Protein AF-A0A1E5VG94-F1 (afdb_monomer)

Nearest PDB structures (foldseek):
  6p5n-assembly1_AO  TM=9.321E-01  e=1.825E-04  Oryctolagus cuniculus
  5xy3-assembly1_O  TM=8.949E-01  e=2.689E-02  Trichomonas vaginalis

Sequence (84 aa):
MVIPGALKVLRLQKGHKYCRLGDLSKEVGWNYQDTIRELEEKRKEKAKVAYDRRKQRGKLRVKAEKAAEEKLGSQLDILAPVTY

InterPro domains:
  IPR036899 Large ribosomal subunit protein uL13 superfamily [G3DSA:3.90.1180.10] (1-32)

Foldseek 3Di:
DDDPVPDCVNPPDPPDDDDDVLVVCVVVPDPCSVVVVVVVVVVVVVVVVVVVVVVVVVVVVVVVVVVCCVVCPPVVVVCVVVDD

pLDDT: mean 90.55, std 8.13, range [58.34, 98.12]

Organism: NCBI:txid888268

Structure (mmCIF, N/CA/C/O backbone):
data_AF-A0A1E5VG94-F1
#
_entry.id   AF-A0A1E5VG94-F1
#
loop_
_atom_site.group_PDB
_atom_site.id
_atom_site.type_symbol
_atom_site.label_atom_id
_atom_site.label_alt_id
_atom_site.label_comp_id
_atom_site.label_asym_id
_atom_site.label_entity_id
_atom_site.label_seq_id
_atom_site.pdbx_PDB_ins_code
_atom_site.Cartn_x
_atom_site.Cartn_y
_atom_site.Cartn_z
_atom_site.occupancy
_atom_site.B_iso_or_equiv
_atom_site.auth_seq_id
_atom_site.auth_comp_id
_atom_site.auth_asym_id
_atom_site.auth_atom_id
_atom_site.pdbx_PDB_model_num
ATOM 1 N N . MET A 1 1 ? -7.752 5.534 -1.596 1.00 89.50 1 MET A N 1
ATOM 2 C CA . MET A 1 1 ? -8.847 4.892 -2.352 1.00 89.50 1 MET A CA 1
ATOM 3 C C . MET A 1 1 ? -8.236 3.853 -3.282 1.00 89.50 1 MET A C 1
ATOM 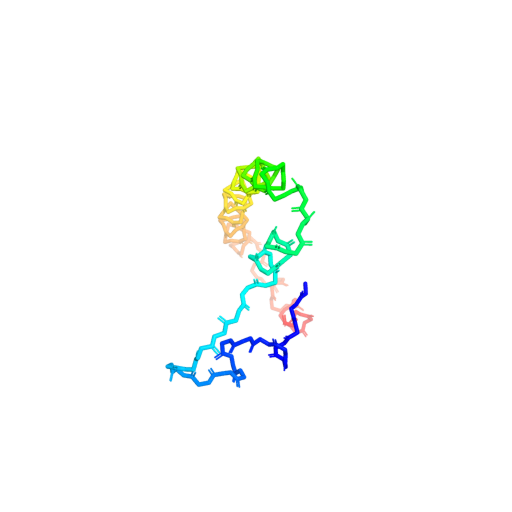5 O O . MET A 1 1 ? -7.147 4.102 -3.782 1.00 89.50 1 MET A O 1
ATOM 9 N N . VAL A 1 2 ? -8.867 2.692 -3.457 1.00 94.38 2 VAL A N 1
ATOM 10 C CA . VAL A 1 2 ? -8.403 1.604 -4.342 1.00 94.38 2 VAL A CA 1
ATOM 11 C C . VAL A 1 2 ? -9.558 1.249 -5.275 1.00 94.38 2 VAL A C 1
AT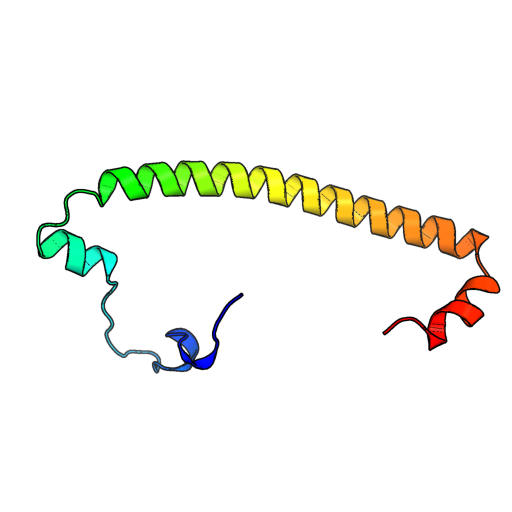OM 13 O O . VAL A 1 2 ? -10.698 1.278 -4.825 1.00 94.38 2 VAL A O 1
ATOM 16 N N . ILE A 1 3 ? -9.277 0.924 -6.542 1.00 94.31 3 ILE A N 1
ATOM 17 C CA . ILE A 1 3 ? -10.285 0.495 -7.525 1.00 94.31 3 ILE A CA 1
ATOM 18 C C . ILE A 1 3 ? -10.232 -1.036 -7.641 1.00 94.31 3 ILE A C 1
ATOM 20 O O . ILE A 1 3 ? -9.318 -1.555 -8.287 1.00 94.31 3 ILE A O 1
ATOM 24 N N . PRO A 1 4 ? -11.189 -1.783 -7.056 1.00 94.94 4 PRO A N 1
ATOM 25 C CA . PR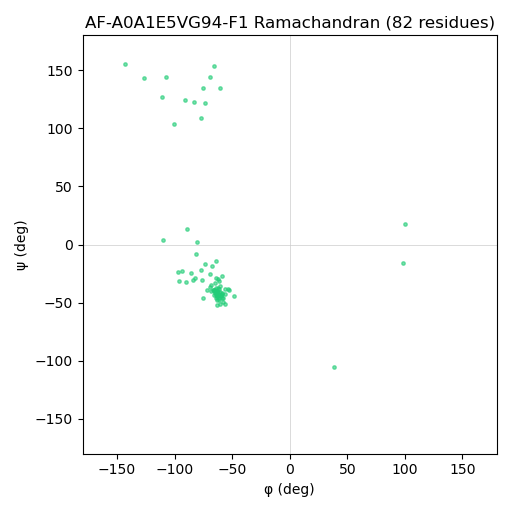O A 1 4 ? -11.154 -3.247 -7.065 1.00 94.94 4 PRO A CA 1
ATOM 26 C C . PRO A 1 4 ? -11.188 -3.827 -8.482 1.00 94.94 4 PRO A C 1
ATOM 28 O O . PRO A 1 4 ? -10.496 -4.797 -8.781 1.00 94.94 4 PRO A O 1
ATOM 31 N N . GLY A 1 5 ? -11.927 -3.180 -9.386 1.00 94.56 5 GLY A N 1
ATOM 32 C CA . GLY A 1 5 ? -12.078 -3.619 -10.770 1.00 94.56 5 GLY A CA 1
ATOM 33 C C . GLY A 1 5 ? -10.792 -3.612 -11.603 1.00 94.56 5 GLY A C 1
ATOM 34 O O . GLY A 1 5 ? -10.784 -4.243 -12.654 1.00 94.56 5 GLY A O 1
ATOM 35 N N . ALA A 1 6 ? -9.720 -2.963 -11.141 1.00 93.25 6 ALA A N 1
ATOM 36 C CA . ALA A 1 6 ? -8.421 -2.916 -11.816 1.00 93.25 6 ALA A CA 1
ATOM 37 C C . ALA A 1 6 ? -7.329 -3.713 -11.075 1.00 93.25 6 ALA A C 1
ATOM 39 O O . ALA A 1 6 ? -6.164 -3.699 -11.471 1.00 93.25 6 ALA A O 1
ATOM 40 N N . LEU A 1 7 ? -7.669 -4.405 -9.981 1.00 94.12 7 LEU A N 1
ATOM 41 C CA . LEU A 1 7 ? -6.677 -5.142 -9.205 1.00 94.12 7 LEU A CA 1
ATOM 42 C C . LEU A 1 7 ? -6.237 -6.404 -9.937 1.00 94.12 7 LEU A C 1
ATOM 44 O O . LEU A 1 7 ? -7.026 -7.322 -10.157 1.00 94.12 7 LEU A O 1
ATOM 48 N N . LYS A 1 8 ? -4.931 -6.502 -10.190 1.00 92.56 8 LYS A N 1
ATOM 49 C CA . LYS A 1 8 ? -4.291 -7.700 -10.744 1.00 92.56 8 LYS A CA 1
ATOM 50 C C . LYS A 1 8 ? -4.701 -8.980 -10.002 1.00 92.56 8 LYS A C 1
ATOM 52 O O . LYS A 1 8 ? -5.003 -9.972 -10.644 1.00 92.56 8 LYS A O 1
ATOM 57 N N . VAL A 1 9 ? -4.734 -8.957 -8.667 1.00 92.25 9 VAL A N 1
ATOM 58 C CA . VAL A 1 9 ? -5.069 -10.137 -7.841 1.00 92.25 9 VAL A CA 1
ATOM 59 C C . VAL A 1 9 ? -6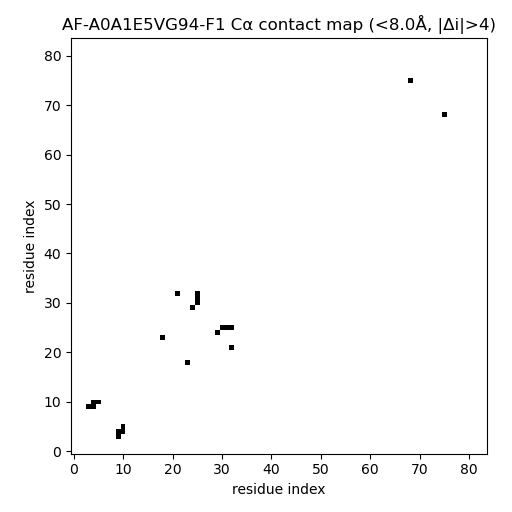.485 -10.655 -8.110 1.00 92.25 9 VAL A C 1
ATOM 61 O O . VAL A 1 9 ? -6.715 -11.853 -8.011 1.00 92.25 9 VAL A O 1
ATOM 64 N N . LEU A 1 10 ? -7.422 -9.769 -8.459 1.00 94.12 10 LEU A N 1
ATOM 65 C CA . LEU A 1 10 ? -8.808 -10.138 -8.750 1.00 94.12 10 LEU A CA 1
ATOM 66 C C . LEU A 1 10 ? -9.026 -10.460 -10.232 1.00 94.12 10 LEU A C 1
ATOM 68 O O . LEU A 1 10 ? -9.886 -11.268 -10.565 1.00 94.12 10 LEU A O 1
ATOM 72 N N . ARG A 1 11 ? -8.283 -9.802 -11.130 1.00 93.69 11 ARG A N 1
ATOM 73 C CA . ARG A 1 11 ? -8.487 -9.904 -12.583 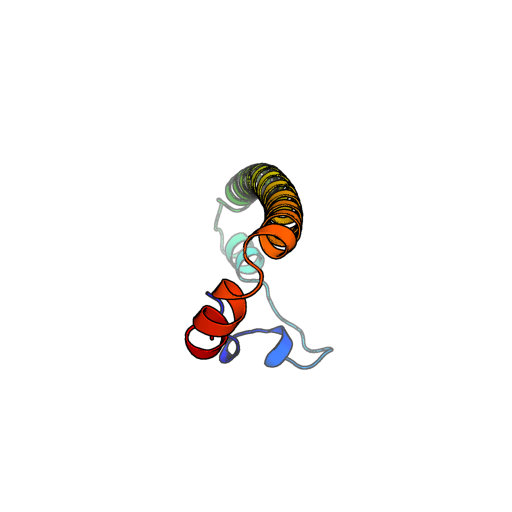1.00 93.69 11 ARG A CA 1
ATOM 74 C C . ARG A 1 11 ? -7.628 -10.956 -13.269 1.00 93.69 11 ARG A C 1
ATOM 76 O O . ARG A 1 11 ? -7.993 -11.399 -14.351 1.00 93.69 11 ARG A O 1
ATOM 83 N N . LEU A 1 12 ? -6.505 -11.344 -12.672 1.00 94.81 12 LEU A N 1
ATOM 84 C CA . LEU A 1 12 ? -5.576 -12.300 -13.257 1.00 94.81 12 LEU A CA 1
ATOM 85 C C . LEU A 1 12 ? -5.589 -13.606 -12.461 1.00 94.81 12 LEU A C 1
ATOM 87 O O . LEU A 1 12 ? -5.377 -13.609 -11.248 1.00 94.81 12 LEU A O 1
ATOM 91 N N . GLN A 1 13 ? -5.798 -14.724 -13.153 1.00 93.62 13 GLN A N 1
ATOM 92 C CA . GLN A 1 13 ? -5.698 -16.051 -12.553 1.00 93.62 13 GLN A CA 1
ATOM 93 C C . GLN A 1 13 ? -4.257 -16.354 -12.109 1.00 93.62 13 GLN A C 1
ATOM 95 O O . GLN A 1 13 ? -3.274 -15.853 -12.666 1.00 93.62 13 GLN A O 1
ATOM 100 N N . LYS A 1 14 ? -4.120 -17.230 -11.109 1.00 94.31 14 LYS A N 1
ATOM 101 C CA . LYS A 1 14 ? -2.815 -17.726 -10.658 1.00 94.31 14 LYS A CA 1
ATOM 102 C C . LYS A 1 14 ? -2.105 -18.448 -11.812 1.00 94.31 14 LYS A C 1
ATOM 104 O O . LYS A 1 14 ? -2.714 -19.259 -12.496 1.00 94.31 14 LYS A O 1
ATOM 109 N N . GLY A 1 15 ? -0.817 -18.166 -12.006 1.00 93.62 15 GLY A N 1
ATOM 110 C CA . GLY A 1 15 ? 0.022 -18.807 -13.031 1.00 93.62 15 GLY A CA 1
ATOM 111 C C . GLY A 1 15 ? 0.196 -18.000 -14.320 1.00 93.62 15 GLY A C 1
ATOM 112 O O . GLY A 1 15 ? 1.143 -18.247 -15.061 1.00 93.62 15 GLY A O 1
ATOM 113 N N . HIS A 1 16 ? -0.638 -16.987 -14.564 1.00 94.50 16 HIS A N 1
ATOM 114 C CA . HIS A 1 16 ? -0.466 -16.114 -15.726 1.00 94.50 16 HIS A CA 1
ATOM 115 C C . HIS A 1 16 ? 0.683 -15.125 -15.514 1.00 94.50 16 HIS A C 1
ATOM 117 O O . HIS A 1 16 ? 0.812 -14.502 -14.452 1.00 94.50 16 HIS A O 1
ATOM 123 N N . LYS A 1 17 ? 1.523 -14.977 -16.543 1.00 94.81 17 LYS A N 1
ATOM 124 C CA . LYS A 1 17 ? 2.643 -14.031 -16.544 1.00 94.81 17 LYS A CA 1
ATOM 125 C C . LYS A 1 17 ? 2.111 -12.598 -16.591 1.00 94.81 17 LYS A C 1
ATOM 127 O O . LYS A 1 17 ? 1.109 -12.312 -17.235 1.00 94.81 17 LYS A O 1
ATOM 132 N N . TYR A 1 18 ? 2.800 -11.696 -15.907 1.00 94.75 18 TYR A N 1
ATOM 133 C CA . TYR A 1 18 ? 2.486 -10.272 -15.884 1.00 94.75 18 TYR A CA 1
ATOM 134 C C . TYR A 1 18 ? 3.787 -9.478 -15.854 1.00 94.75 18 TYR A C 1
ATOM 136 O O . TYR A 1 18 ? 4.808 -9.972 -15.378 1.00 94.75 18 TYR A O 1
ATOM 144 N N . CYS A 1 19 ? 3.733 -8.240 -16.329 1.00 94.12 19 CYS A N 1
ATOM 145 C CA . CYS A 1 19 ? 4.850 -7.311 -16.262 1.00 94.12 19 CYS A CA 1
ATOM 146 C C . CYS A 1 19 ? 4.563 -6.234 -15.211 1.00 94.12 19 CYS A C 1
ATOM 148 O O . CYS A 1 19 ? 3.419 -5.806 -15.030 1.00 94.12 19 CYS A O 1
ATOM 150 N N . ARG A 1 20 ? 5.603 -5.792 -14.504 1.00 93.62 20 ARG A N 1
ATOM 151 C CA . ARG A 1 20 ? 5.548 -4.587 -13.681 1.00 93.62 20 ARG A CA 1
ATOM 152 C C . ARG A 1 20 ? 5.987 -3.415 -14.549 1.00 93.62 20 ARG A C 1
ATOM 154 O O . ARG A 1 20 ? 7.104 -3.413 -15.048 1.00 93.62 20 ARG A O 1
ATOM 161 N N . LEU A 1 21 ? 5.138 -2.393 -14.655 1.00 92.88 21 LEU A N 1
ATOM 162 C CA . LEU A 1 21 ? 5.423 -1.208 -15.473 1.00 92.88 21 LEU A CA 1
ATOM 163 C C . LEU A 1 21 ? 6.778 -0.567 -15.143 1.00 92.88 21 LEU A C 1
ATOM 165 O O . LEU A 1 21 ? 7.496 -0.196 -16.055 1.00 92.88 21 LEU A O 1
ATOM 169 N N . GLY A 1 22 ? 7.167 -0.514 -13.865 1.00 92.50 22 GLY A N 1
ATOM 170 C CA . GLY A 1 22 ? 8.471 0.031 -13.471 1.00 92.50 22 GLY A CA 1
ATOM 171 C C . GLY A 1 22 ? 9.682 -0.736 -14.022 1.00 92.50 22 GLY A C 1
ATOM 172 O O . GLY A 1 22 ? 10.711 -0.118 -14.264 1.00 92.50 22 GLY A O 1
ATOM 173 N N . ASP A 1 23 ? 9.569 -2.050 -14.251 1.00 91.88 23 ASP A N 1
ATOM 174 C CA . ASP A 1 23 ? 10.654 -2.832 -14.865 1.00 91.88 23 ASP A CA 1
ATOM 175 C C . ASP A 1 23 ? 10.739 -2.553 -16.363 1.00 91.88 23 ASP A C 1
ATOM 177 O O . ASP A 1 23 ? 11.811 -2.228 -16.866 1.00 91.88 23 ASP A O 1
ATOM 181 N N . LEU A 1 24 ? 9.589 -2.555 -17.044 1.00 94.56 24 LEU A N 1
ATOM 182 C CA . LEU A 1 24 ? 9.506 -2.194 -18.457 1.00 94.56 24 LEU A CA 1
ATOM 183 C C . LEU A 1 24 ? 10.028 -0.774 -18.710 1.00 94.56 24 LEU A C 1
ATOM 185 O O . LEU A 1 24 ? 10.816 -0.554 -19.621 1.00 94.56 24 LEU A O 1
ATOM 189 N N . SER A 1 25 ? 9.627 0.203 -17.894 1.00 93.88 25 SER A N 1
ATOM 190 C CA . SER A 1 25 ? 10.074 1.589 -18.053 1.00 93.88 25 SER A CA 1
ATOM 191 C C . SER A 1 25 ? 11.587 1.724 -17.893 1.00 93.88 25 SER A C 1
ATOM 193 O O . SER A 1 25 ? 12.196 2.483 -18.642 1.00 93.88 25 SER A O 1
ATOM 195 N N . LYS A 1 26 ? 12.207 0.971 -16.974 1.00 93.69 26 LYS A N 1
ATOM 196 C CA . LYS A 1 26 ? 13.668 0.942 -16.826 1.00 93.69 26 LYS A CA 1
ATOM 197 C C . LYS A 1 26 ? 14.344 0.425 -18.100 1.00 93.69 26 LYS A C 1
ATOM 199 O O . LYS A 1 26 ? 15.304 1.033 -18.560 1.00 93.69 26 LYS A O 1
ATOM 204 N N . GLU A 1 27 ? 13.840 -0.667 -18.672 1.00 93.38 27 GLU A N 1
ATOM 205 C CA . GLU A 1 27 ? 14.381 -1.261 -19.906 1.00 93.38 27 GLU A CA 1
ATOM 206 C C . GLU A 1 27 ? 14.234 -0.334 -21.121 1.00 93.38 27 GLU A C 1
ATOM 208 O O . GLU A 1 27 ? 15.116 -0.288 -21.972 1.00 93.38 27 GLU A O 1
ATOM 213 N N . VAL A 1 28 ? 13.160 0.460 -21.170 1.00 94.06 28 VAL A N 1
ATOM 214 C CA . VAL A 1 28 ? 12.885 1.436 -22.243 1.00 94.06 28 VAL A CA 1
ATOM 215 C C . VAL A 1 28 ? 13.675 2.752 -22.063 1.00 94.06 28 VAL A C 1
ATOM 217 O O . VAL A 1 28 ? 13.561 3.665 -22.876 1.00 94.06 28 VAL A O 1
ATOM 220 N N . GLY A 1 29 ? 14.523 2.860 -21.032 1.00 91.81 29 GLY A N 1
ATOM 221 C CA . GLY A 1 29 ? 15.434 3.997 -20.836 1.00 91.81 29 GLY A CA 1
ATOM 222 C C . GLY A 1 29 ? 14.964 5.038 -19.817 1.00 91.81 29 GLY A C 1
ATOM 223 O O . GLY A 1 29 ? 15.458 6.167 -19.803 1.00 91.81 29 GLY A O 1
ATOM 224 N N . TRP A 1 30 ? 14.014 4.698 -18.942 1.00 94.12 30 TRP A N 1
ATOM 225 C CA . TRP A 1 30 ? 13.650 5.564 -17.823 1.00 94.12 30 TRP A CA 1
ATOM 226 C C . TRP A 1 30 ? 14.686 5.473 -16.694 1.00 94.12 30 TRP A C 1
ATOM 228 O O . TRP A 1 30 ? 14.762 4.485 -15.963 1.00 94.12 30 TRP A O 1
ATOM 238 N N . ASN A 1 31 ? 15.465 6.541 -16.519 1.00 92.19 31 ASN A N 1
ATOM 239 C CA . ASN A 1 31 ? 16.640 6.550 -15.637 1.00 92.19 31 ASN A CA 1
ATOM 240 C C . ASN A 1 31 ? 16.333 6.763 -14.142 1.00 92.19 31 ASN A C 1
ATOM 242 O O . ASN A 1 31 ? 17.219 6.633 -13.303 1.00 92.19 31 ASN A O 1
ATOM 246 N N . TYR A 1 32 ? 15.092 7.087 -13.775 1.00 93.56 32 TYR A N 1
ATOM 247 C CA . TYR A 1 32 ? 14.739 7.479 -12.401 1.00 93.56 32 TYR A CA 1
ATOM 248 C C . TYR A 1 32 ? 14.351 6.305 -11.489 1.00 93.56 32 TYR A C 1
ATOM 250 O O . TYR A 1 32 ? 13.805 6.503 -10.406 1.00 93.56 32 TYR A O 1
ATOM 258 N N . GLN A 1 33 ? 14.620 5.065 -11.899 1.00 92.38 33 GLN A N 1
ATOM 259 C CA . GLN A 1 33 ? 14.239 3.891 -11.114 1.00 92.38 33 GLN A CA 1
ATOM 260 C C . GLN A 1 33 ? 14.926 3.857 -9.737 1.00 92.38 33 GLN A C 1
ATOM 262 O O . GLN A 1 33 ? 14.275 3.578 -8.728 1.00 92.38 33 GLN A O 1
ATOM 267 N N . ASP A 1 34 ? 16.230 4.145 -9.680 1.00 93.06 34 ASP A N 1
ATOM 268 C CA . ASP A 1 34 ? 16.994 4.087 -8.429 1.00 93.06 34 ASP A CA 1
ATOM 269 C C . ASP A 1 34 ? 16.623 5.232 -7.476 1.00 93.06 34 ASP A C 1
ATOM 271 O O . ASP A 1 34 ? 16.425 4.999 -6.282 1.00 93.06 34 ASP A O 1
ATOM 275 N N . THR A 1 35 ? 16.403 6.441 -8.002 1.00 94.81 35 THR A N 1
ATOM 276 C CA . THR A 1 35 ? 15.983 7.595 -7.192 1.00 94.81 35 THR A CA 1
ATOM 277 C C . THR A 1 35 ? 14.594 7.387 -6.586 1.00 94.81 35 THR A C 1
ATOM 279 O O . THR A 1 35 ? 14.372 7.688 -5.412 1.00 94.81 35 THR A O 1
ATOM 282 N N . ILE A 1 36 ? 13.654 6.814 -7.345 1.00 94.06 36 ILE A N 1
ATOM 283 C CA . ILE A 1 36 ? 12.314 6.488 -6.841 1.00 94.06 36 ILE A CA 1
ATOM 284 C C . ILE A 1 36 ? 12.384 5.411 -5.760 1.00 94.06 36 ILE A C 1
ATOM 286 O O . ILE A 1 36 ? 11.664 5.514 -4.766 1.00 94.06 36 ILE A O 1
ATOM 290 N N . ARG A 1 37 ? 13.257 4.404 -5.908 1.00 94.12 37 ARG A N 1
ATOM 291 C CA . ARG A 1 37 ? 13.443 3.364 -4.884 1.00 94.12 37 ARG A CA 1
ATOM 292 C C . ARG A 1 37 ? 13.852 3.976 -3.542 1.00 94.12 37 ARG A C 1
ATOM 294 O O . ARG A 1 37 ? 13.199 3.697 -2.539 1.00 94.12 37 ARG A O 1
ATOM 301 N N . GLU A 1 38 ? 14.855 4.851 -3.534 1.00 96.94 38 GLU A N 1
ATOM 302 C CA . GLU A 1 38 ? 15.321 5.520 -2.310 1.00 96.94 38 GLU A CA 1
ATOM 303 C C . GLU A 1 38 ? 14.240 6.408 -1.672 1.00 96.94 38 GLU A C 1
ATOM 305 O O . GLU A 1 38 ? 14.065 6.435 -0.450 1.00 96.94 38 GLU A O 1
ATOM 310 N N . LEU A 1 39 ? 13.484 7.144 -2.492 1.00 97.56 39 LEU A N 1
ATOM 311 C CA . LEU A 1 39 ? 12.395 7.996 -2.010 1.00 97.56 39 LEU A CA 1
ATOM 312 C C . LEU A 1 39 ? 11.239 7.173 -1.425 1.00 97.56 39 LEU A C 1
ATOM 314 O O . LEU A 1 39 ? 10.673 7.546 -0.394 1.00 97.56 39 LEU A O 1
ATOM 318 N N . GLU A 1 40 ? 10.911 6.037 -2.037 1.00 96.94 40 GLU A N 1
ATOM 319 C CA . GLU A 1 40 ? 9.885 5.116 -1.552 1.00 96.94 40 GLU A CA 1
ATOM 320 C C . GLU A 1 40 ? 10.284 4.425 -0.243 1.00 96.94 40 GLU A C 1
ATOM 322 O O . GLU A 1 40 ? 9.427 4.214 0.620 1.00 96.94 40 GLU A O 1
ATOM 327 N N . GLU A 1 41 ? 11.564 4.108 -0.049 1.00 97.31 41 GLU A N 1
ATOM 328 C CA . GLU A 1 41 ? 12.084 3.589 1.222 1.00 97.31 41 GLU A CA 1
ATOM 329 C C . GLU A 1 41 ? 11.921 4.622 2.342 1.00 97.31 41 GLU A C 1
ATOM 331 O O . GLU A 1 41 ? 11.233 4.352 3.333 1.00 97.31 41 GLU A O 1
ATOM 336 N N . LYS A 1 42 ? 12.393 5.856 2.120 1.00 97.81 42 LYS A N 1
ATOM 337 C CA . LYS A 1 42 ? 12.201 6.977 3.058 1.00 97.81 42 LYS A CA 1
ATOM 338 C C . LYS A 1 42 ? 10.719 7.228 3.358 1.00 97.81 42 LYS A C 1
ATOM 340 O O . LYS A 1 42 ? 10.343 7.544 4.491 1.00 97.81 42 LYS A O 1
ATOM 345 N N . ARG A 1 43 ? 9.840 7.092 2.357 1.00 98.12 43 ARG A N 1
ATOM 346 C CA . ARG A 1 43 ? 8.385 7.239 2.528 1.00 98.12 43 ARG A CA 1
ATOM 347 C C . ARG A 1 43 ? 7.804 6.134 3.414 1.00 98.12 43 ARG A C 1
ATOM 349 O O . ARG A 1 43 ? 6.982 6.431 4.284 1.00 98.12 43 ARG A O 1
ATOM 356 N N . LYS A 1 44 ? 8.217 4.878 3.221 1.00 96.94 44 LYS A N 1
ATOM 357 C CA . LYS A 1 44 ? 7.747 3.724 4.009 1.00 96.94 44 LYS A CA 1
ATOM 358 C C . LYS A 1 44 ? 8.179 3.807 5.470 1.00 96.94 44 LYS A C 1
ATOM 360 O O . LYS A 1 44 ? 7.367 3.512 6.344 1.00 96.94 44 LYS A O 1
ATOM 365 N N . GLU A 1 45 ? 9.398 4.261 5.744 1.00 97.50 45 GLU A N 1
ATOM 366 C CA . GLU A 1 45 ? 9.887 4.470 7.112 1.00 97.50 45 GLU A CA 1
ATOM 367 C C . GLU A 1 45 ? 9.037 5.498 7.864 1.00 97.50 45 GLU A C 1
ATOM 369 O O . GLU A 1 45 ? 8.493 5.207 8.933 1.00 97.50 45 GLU A O 1
ATOM 374 N N . LYS A 1 46 ? 8.818 6.674 7.258 1.00 97.12 46 LYS A N 1
ATOM 375 C CA . LYS A 1 46 ? 7.949 7.720 7.824 1.00 97.12 46 LYS A CA 1
ATOM 376 C C . LYS A 1 46 ? 6.518 7.217 8.032 1.00 97.12 46 LYS A C 1
ATOM 378 O O . LYS A 1 46 ? 5.908 7.481 9.071 1.00 97.12 46 LYS A O 1
ATOM 383 N N . ALA A 1 47 ? 5.985 6.465 7.068 1.00 96.56 47 ALA A N 1
ATOM 384 C CA . ALA A 1 47 ? 4.648 5.888 7.159 1.00 96.56 47 ALA A CA 1
ATOM 385 C C . ALA A 1 47 ? 4.528 4.862 8.298 1.00 96.56 47 ALA A C 1
ATOM 387 O O . ALA A 1 47 ? 3.502 4.840 8.978 1.00 96.56 47 ALA A O 1
ATOM 388 N N . LYS A 1 48 ? 5.567 4.054 8.545 1.00 97.06 48 LYS A N 1
ATOM 389 C CA . LYS A 1 48 ? 5.601 3.082 9.646 1.00 97.06 48 LYS A CA 1
ATOM 390 C C . LYS A 1 48 ? 5.531 3.780 11.004 1.00 97.06 48 LYS A C 1
ATOM 392 O O . LYS A 1 48 ? 4.660 3.451 11.804 1.00 97.06 48 LYS A O 1
ATOM 397 N N . VAL A 1 49 ? 6.344 4.816 11.216 1.00 97.19 49 VAL A N 1
ATOM 398 C CA . VAL A 1 49 ? 6.321 5.615 12.456 1.00 97.19 49 VAL A CA 1
ATOM 399 C C . VAL A 1 49 ? 4.944 6.248 12.684 1.00 97.19 49 VAL A C 1
ATOM 401 O O . VAL A 1 49 ? 4.376 6.166 13.777 1.00 97.19 49 VAL A O 1
ATOM 404 N N . ALA A 1 50 ? 4.363 6.847 11.640 1.00 96.75 50 ALA A N 1
ATOM 405 C CA . ALA A 1 50 ? 3.027 7.432 11.720 1.00 96.75 50 ALA A CA 1
ATOM 406 C C . ALA A 1 50 ? 1.946 6.377 12.022 1.00 96.75 50 ALA A C 1
ATOM 408 O O . ALA A 1 50 ? 1.034 6.628 12.817 1.00 96.75 50 ALA A O 1
ATOM 409 N N . TYR A 1 51 ? 2.052 5.190 11.418 1.00 97.25 51 TYR A N 1
ATOM 410 C CA . TYR A 1 51 ? 1.140 4.074 11.651 1.00 97.25 51 TYR A CA 1
ATOM 411 C C . TYR A 1 51 ? 1.212 3.565 13.091 1.00 97.25 51 TYR A C 1
ATOM 413 O O . TYR A 1 51 ? 0.168 3.400 13.724 1.00 97.25 51 TYR A O 1
ATOM 421 N N . ASP A 1 52 ? 2.414 3.381 13.633 1.00 97.00 52 ASP A N 1
ATOM 422 C CA . ASP A 1 52 ? 2.610 2.912 15.004 1.00 97.00 52 ASP A CA 1
ATOM 423 C C . ASP A 1 52 ? 2.044 3.917 16.013 1.00 97.00 52 ASP A C 1
ATOM 425 O O . ASP A 1 52 ? 1.278 3.535 16.903 1.00 97.00 52 ASP A O 1
ATOM 429 N N . ARG A 1 53 ? 2.286 5.221 15.810 1.00 96.38 53 ARG A N 1
ATOM 430 C CA . ARG A 1 53 ? 1.664 6.281 16.623 1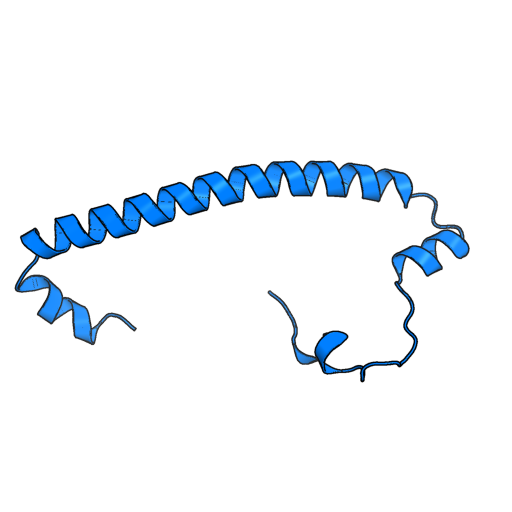.00 96.38 53 ARG A CA 1
ATOM 431 C C . ARG A 1 53 ? 0.137 6.242 16.535 1.00 96.38 53 ARG A C 1
ATOM 433 O O . ARG A 1 53 ? -0.545 6.340 17.558 1.00 96.38 53 ARG A O 1
ATOM 440 N N . ARG A 1 54 ? -0.421 6.064 15.332 1.00 96.44 54 ARG A N 1
ATOM 441 C CA . ARG A 1 54 ? -1.873 5.940 15.126 1.00 96.44 54 ARG A CA 1
ATOM 442 C C . ARG A 1 54 ? -2.438 4.707 15.830 1.00 96.44 54 ARG A C 1
ATOM 444 O O . ARG A 1 54 ? -3.499 4.806 16.441 1.00 96.44 54 ARG A O 1
ATOM 451 N N . LYS A 1 55 ? -1.731 3.576 15.791 1.00 96.88 55 LYS A N 1
ATOM 452 C CA . LYS A 1 55 ? -2.116 2.330 16.465 1.00 96.88 55 LYS A CA 1
ATOM 453 C C . LYS A 1 55 ? -2.154 2.508 17.982 1.00 96.88 55 LYS A C 1
ATOM 455 O O . LYS A 1 55 ? -3.128 2.095 18.605 1.00 96.88 55 LYS A O 1
ATOM 460 N N . GLN A 1 56 ? -1.147 3.156 18.574 1.00 95.38 56 GLN A N 1
ATOM 461 C CA . GLN A 1 56 ? -1.150 3.445 20.015 1.00 95.38 56 GLN A CA 1
ATOM 462 C C . GLN A 1 56 ? -2.292 4.388 20.402 1.00 95.38 56 GLN A C 1
ATOM 464 O O . GLN A 1 56 ? -3.016 4.113 21.355 1.00 95.38 56 GLN A O 1
ATOM 469 N N . ARG A 1 57 ? -2.528 5.446 19.616 1.00 95.06 57 ARG A N 1
ATOM 470 C CA . ARG A 1 57 ? -3.662 6.353 19.841 1.00 95.06 57 ARG A CA 1
ATOM 471 C C . ARG A 1 57 ? -5.007 5.631 19.749 1.00 95.06 57 ARG A C 1
ATOM 473 O O . ARG A 1 57 ? -5.867 5.872 20.583 1.00 95.06 57 ARG A O 1
ATOM 480 N N . GLY A 1 58 ? -5.176 4.724 18.785 1.00 95.38 58 GLY A N 1
ATOM 481 C CA . GLY A 1 58 ? -6.380 3.895 18.672 1.00 95.38 58 GLY A CA 1
ATOM 482 C C . GLY A 1 58 ? -6.613 3.029 19.911 1.00 95.38 58 GLY A C 1
ATOM 483 O O . GLY A 1 58 ? -7.718 3.006 20.439 1.00 95.38 58 GLY A O 1
ATOM 484 N N . LYS A 1 59 ? -5.560 2.392 20.442 1.00 95.25 59 LYS A N 1
ATOM 485 C CA . LYS A 1 59 ? -5.648 1.619 21.694 1.00 95.25 59 LYS A CA 1
ATOM 486 C C . LYS A 1 59 ? -6.051 2.482 22.888 1.00 95.25 59 LYS A C 1
ATOM 488 O O . LYS A 1 59 ? -6.862 2.049 23.698 1.00 95.25 59 LYS A O 1
ATOM 493 N N . LEU A 1 60 ? -5.474 3.679 23.011 1.00 95.00 60 LEU A N 1
ATOM 494 C CA . LEU A 1 60 ? -5.826 4.617 24.080 1.00 95.00 60 LEU A CA 1
ATOM 495 C C . LEU A 1 60 ? -7.270 5.097 23.949 1.00 95.00 60 LEU A C 1
ATOM 497 O O . LEU A 1 60 ? -7.961 5.180 24.956 1.00 95.00 60 LEU A O 1
ATOM 501 N N . ARG A 1 61 ? -7.739 5.341 22.720 1.00 93.00 61 ARG A N 1
ATOM 502 C CA . ARG A 1 61 ? -9.125 5.737 22.466 1.00 93.00 61 ARG A CA 1
ATOM 503 C C . ARG A 1 61 ? -10.104 4.659 22.921 1.00 93.00 61 ARG A C 1
ATOM 505 O O . ARG A 1 61 ? -10.993 4.973 23.691 1.00 93.00 61 ARG A O 1
ATOM 512 N N . VAL A 1 62 ? -9.861 3.396 22.569 1.00 92.56 62 VAL A N 1
ATOM 513 C CA . VAL A 1 62 ? -10.701 2.268 23.017 1.00 92.56 62 VAL A CA 1
ATOM 514 C C . VAL A 1 62 ? -10.700 2.125 24.543 1.00 92.56 62 VAL A C 1
ATOM 516 O O . VAL A 1 62 ? -11.728 1.827 25.139 1.00 92.56 62 VAL A O 1
ATOM 519 N N . LYS A 1 63 ? -9.558 2.348 25.209 1.00 92.81 63 LYS A N 1
ATOM 520 C CA . LYS A 1 63 ? -9.509 2.352 26.683 1.00 92.81 63 LYS A CA 1
ATOM 521 C C . LYS A 1 63 ? -10.321 3.502 27.284 1.00 92.81 63 LYS A C 1
ATOM 523 O O . LYS A 1 63 ? -10.996 3.298 28.284 1.00 92.81 63 LYS A O 1
ATOM 528 N N . ALA A 1 64 ? -10.236 4.690 26.690 1.00 90.25 64 ALA A N 1
ATOM 529 C CA . ALA A 1 64 ? -10.984 5.857 27.136 1.00 90.25 64 ALA A CA 1
ATOM 530 C C . ALA A 1 64 ? -12.491 5.704 26.888 1.00 90.25 64 ALA A C 1
ATOM 532 O O . ALA A 1 64 ? -13.267 6.064 27.761 1.00 90.25 64 ALA A O 1
ATOM 533 N N . GLU A 1 65 ? -12.889 5.130 25.748 1.00 87.25 65 GLU A N 1
ATOM 534 C CA . GLU A 1 65 ? -14.281 4.784 25.426 1.00 87.25 65 GLU A CA 1
ATOM 535 C C . GLU A 1 65 ? -14.855 3.857 26.508 1.00 87.25 65 GLU A C 1
ATOM 537 O O . GLU A 1 65 ? -15.837 4.220 27.142 1.00 87.25 65 GLU A O 1
ATOM 542 N N . LYS A 1 66 ? -14.165 2.759 26.851 1.00 86.44 66 LYS A N 1
ATOM 543 C CA . LYS A 1 66 ? -14.589 1.851 27.937 1.00 86.44 66 LYS A CA 1
ATOM 544 C C . LYS A 1 66 ? -14.702 2.532 29.304 1.00 86.44 66 LYS A C 1
ATOM 546 O O . LYS A 1 66 ? -15.653 2.304 30.036 1.00 86.44 66 LYS A O 1
ATOM 551 N N . ALA A 1 67 ? -13.739 3.385 29.655 1.00 87.56 67 ALA A N 1
ATOM 552 C CA . ALA A 1 67 ? -13.787 4.131 30.914 1.00 87.56 67 ALA A 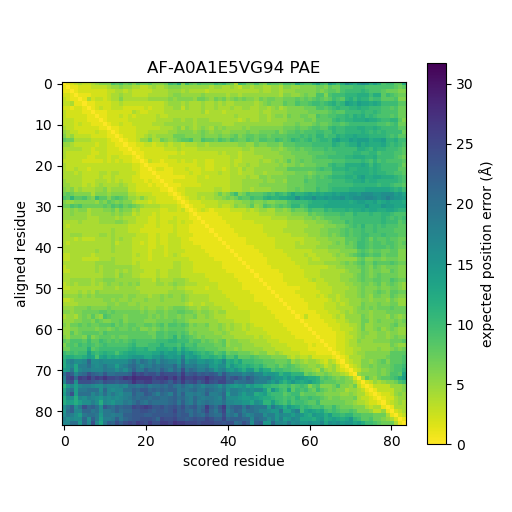CA 1
ATOM 553 C C . ALA A 1 67 ? -14.897 5.202 30.937 1.00 87.56 67 ALA A C 1
ATOM 555 O O . ALA A 1 67 ? -15.338 5.622 32.006 1.00 87.56 67 ALA A O 1
ATOM 556 N N . ALA A 1 68 ? -15.316 5.694 29.769 1.00 84.12 68 ALA A N 1
ATOM 557 C CA . ALA A 1 68 ? -16.415 6.638 29.631 1.00 84.12 68 ALA A CA 1
ATOM 558 C C . ALA A 1 68 ? -17.779 5.932 29.600 1.00 84.12 68 ALA A C 1
ATOM 560 O O . ALA A 1 68 ? -18.744 6.509 30.093 1.00 84.12 68 ALA A O 1
ATOM 561 N N . GLU A 1 69 ? -17.861 4.695 29.098 1.00 80.69 69 GLU A N 1
ATOM 562 C CA . GLU A 1 69 ? -19.083 3.877 29.119 1.00 80.69 69 GLU A CA 1
ATOM 563 C C . GLU A 1 69 ? -19.623 3.692 30.543 1.00 80.69 69 GLU A C 1
ATOM 565 O O . GLU A 1 69 ? -20.812 3.906 30.777 1.00 80.69 69 GLU A O 1
ATOM 570 N N . GLU A 1 70 ? -18.742 3.431 31.515 1.00 77.62 70 GLU A N 1
ATOM 571 C CA . GLU A 1 70 ? -19.101 3.348 32.941 1.00 77.62 70 GLU A CA 1
ATOM 572 C C . GLU A 1 70 ? -19.738 4.642 33.478 1.00 77.62 70 GLU A C 1
ATOM 574 O O . GLU A 1 70 ? -20.517 4.605 34.429 1.00 77.62 70 GLU A O 1
ATOM 579 N N . LYS A 1 71 ? -19.416 5.795 32.878 1.00 78.94 71 LYS A N 1
ATOM 580 C CA . LYS A 1 71 ? -19.902 7.113 33.309 1.00 78.94 71 LYS A CA 1
ATOM 581 C C . LYS A 1 71 ? -21.127 7.590 32.534 1.00 78.94 71 LYS A C 1
ATOM 583 O O . LYS A 1 71 ? -21.918 8.341 33.095 1.00 78.94 71 LYS A O 1
ATOM 588 N N . LEU A 1 72 ? -21.264 7.210 31.261 1.00 73.56 72 LEU A N 1
ATOM 589 C CA . LEU A 1 72 ? -22.353 7.678 30.401 1.00 73.56 72 LEU A CA 1
ATOM 590 C C . LEU A 1 72 ? -23.634 6.844 30.519 1.00 73.56 72 LEU A C 1
ATOM 592 O O . LEU A 1 72 ? -24.694 7.403 30.258 1.00 73.56 72 LEU A O 1
ATOM 596 N N . GLY A 1 73 ? -23.572 5.569 30.926 1.00 73.19 73 GLY A N 1
ATOM 597 C CA . GLY A 1 73 ? -24.740 4.743 31.283 1.00 73.19 73 GLY A CA 1
ATOM 598 C C . GLY A 1 73 ? -25.981 4.953 30.396 1.00 73.19 73 GLY A C 1
ATOM 599 O O . GLY A 1 73 ? -26.000 4.541 29.242 1.00 73.19 73 GLY A O 1
ATOM 600 N N . SER A 1 74 ? -27.000 5.643 30.922 1.00 73.31 74 SER A N 1
ATOM 601 C CA . SER A 1 74 ? -28.288 5.906 30.253 1.00 73.31 74 SER A CA 1
ATOM 602 C C . SER A 1 74 ? -28.227 6.841 29.036 1.00 73.31 74 SER A C 1
ATOM 604 O O . SER A 1 74 ? -29.148 6.859 28.222 1.00 73.31 74 SER A O 1
ATOM 606 N N . GLN A 1 75 ? -27.164 7.634 28.879 1.00 78.69 75 GLN A N 1
ATOM 607 C CA . GLN A 1 75 ? -26.990 8.535 27.734 1.00 78.69 75 GLN A CA 1
ATOM 608 C C . GLN A 1 75 ? -26.540 7.789 26.469 1.00 78.69 75 GLN A C 1
ATOM 610 O O . GLN A 1 75 ? -26.763 8.280 25.362 1.00 78.69 75 GLN A O 1
ATOM 615 N N . LEU A 1 76 ? -25.935 6.602 26.610 1.00 72.81 76 LEU A N 1
ATOM 616 C CA . LEU A 1 76 ? -25.528 5.769 25.472 1.00 72.81 76 LEU A CA 1
ATOM 617 C C . LEU A 1 76 ? -26.731 5.189 24.725 1.00 72.81 76 LEU A C 1
ATOM 619 O O . LEU A 1 76 ? -26.715 5.155 23.497 1.00 72.81 76 LEU A O 1
ATOM 623 N N . ASP A 1 77 ? -27.795 4.832 25.445 1.00 75.62 77 ASP A N 1
ATOM 624 C CA . ASP A 1 77 ? -29.032 4.300 24.857 1.00 75.62 77 ASP A CA 1
ATOM 625 C C . ASP A 1 77 ? -29.738 5.331 23.961 1.00 75.62 77 ASP A C 1
ATOM 627 O O . ASP A 1 77 ? -30.387 4.977 22.979 1.00 75.62 77 ASP A O 1
ATOM 631 N N . ILE A 1 78 ? -29.560 6.623 24.257 1.00 80.31 78 ILE A N 1
ATOM 632 C CA . ILE A 1 78 ? -30.075 7.737 23.448 1.00 80.31 78 ILE A CA 1
ATOM 633 C C . ILE A 1 78 ? -29.218 7.948 22.186 1.00 80.31 78 ILE A C 1
ATOM 635 O O . ILE A 1 78 ? -29.730 8.378 21.154 1.00 80.31 78 ILE A O 1
ATOM 639 N N . LEU A 1 79 ? -27.915 7.651 22.249 1.00 75.88 79 LEU A N 1
ATOM 640 C CA . LEU A 1 79 ? -26.968 7.803 21.136 1.00 75.88 79 LEU A CA 1
ATOM 641 C C . LEU A 1 79 ? -26.995 6.618 20.157 1.00 75.88 79 LEU A C 1
ATOM 643 O O . LEU A 1 79 ? -26.746 6.818 18.968 1.00 75.88 79 LEU A O 1
ATOM 647 N N . ALA A 1 80 ? -27.335 5.416 20.628 1.00 74.69 80 ALA A N 1
ATOM 648 C CA . ALA A 1 80 ? -27.349 4.185 19.835 1.00 74.69 80 ALA A CA 1
ATOM 649 C C . ALA A 1 80 ? -28.185 4.244 18.529 1.00 74.69 80 ALA A C 1
ATOM 651 O O . ALA A 1 80 ? -27.715 3.718 17.521 1.00 74.69 80 ALA A O 1
ATOM 652 N N . PRO A 1 81 ? -29.365 4.901 18.469 1.00 80.75 81 PRO A N 1
ATOM 653 C CA . PRO A 1 81 ? -30.151 5.024 17.234 1.00 80.75 81 PRO A CA 1
ATOM 654 C C . PRO A 1 81 ? -29.564 6.011 16.211 1.00 80.75 81 PRO A C 1
ATOM 656 O O . PRO A 1 81 ? -29.979 6.013 15.055 1.00 80.75 81 PRO A O 1
ATOM 659 N N . VAL A 1 82 ? -28.653 6.892 16.638 1.00 80.88 82 VAL A N 1
ATOM 660 C CA . VAL A 1 82 ? -28.060 7.953 15.801 1.00 80.88 82 VAL A CA 1
ATOM 661 C C . VAL A 1 82 ? -26.705 7.520 15.232 1.00 80.88 82 VAL A C 1
ATOM 663 O O . VAL A 1 82 ? -26.266 8.028 14.199 1.00 80.88 82 VAL A O 1
ATOM 666 N N . THR A 1 83 ? -26.036 6.568 15.879 1.00 70.00 83 THR A N 1
ATOM 667 C CA . THR A 1 83 ? -24.770 5.998 15.410 1.00 70.00 83 THR A CA 1
ATOM 668 C C . THR A 1 83 ? -25.011 4.890 14.381 1.00 70.00 83 THR A C 1
ATOM 670 O O . 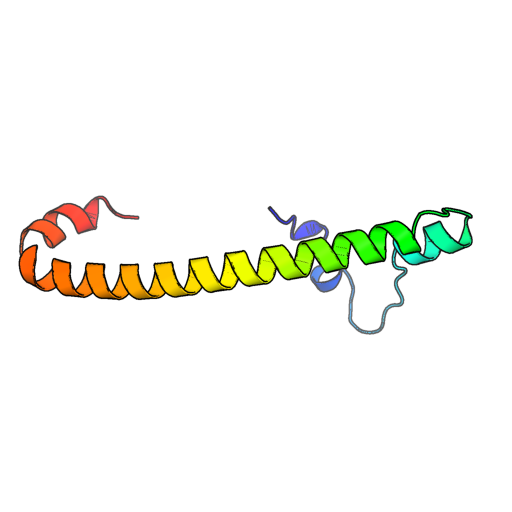THR A 1 83 ? -25.694 3.917 14.686 1.00 70.00 83 THR A O 1
ATOM 673 N N . TYR A 1 84 ? -24.439 5.044 13.179 1.00 58.34 84 TYR A N 1
ATOM 674 C CA . TYR A 1 84 ? -24.404 4.033 12.107 1.00 58.34 84 TYR A CA 1
ATOM 675 C C . TYR A 1 84 ? -23.291 2.999 12.309 1.00 58.34 84 TYR A C 1
ATOM 677 O O . TYR A 1 84 ? -22.185 3.407 12.742 1.00 58.34 84 TYR A O 1
#

Radius of gyration: 23.06 Å; Cα contacts (8 Å, |Δi|>4): 11; chains: 1; bounding box: 47×27×56 Å

Secondary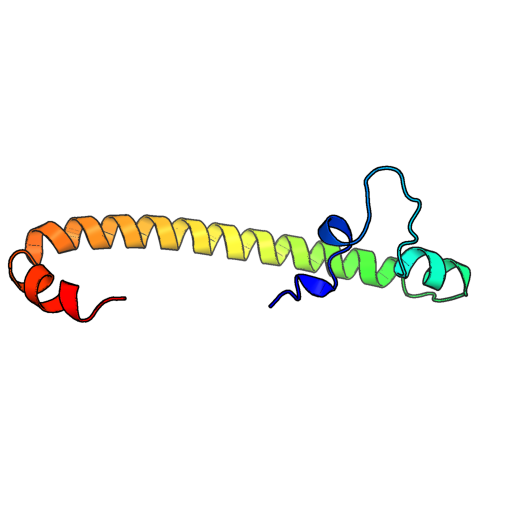 structure (DSSP, 8-state):
---GGG-HHHHS-TT-----HHHHHHHTT-TTHHHHHHHHHHHHHHHHHHHHHHHHHHHHHHHHHHHHHHHHTHHHHHHTTT--

Solvent-accessible surface area (backbone atoms only — not comparable to full-atom values): 5244 Å² total; per-residue (Å²): 140,83,64,70,94,74,33,60,83,78,74,47,66,92,89,67,87,82,83,58,66,73,58,54,42,42,75,76,66,46,82,60,59,66,62,50,50,57,52,51,50,59,48,50,54,56,49,49,56,53,47,53,52,50,52,52,50,52,55,50,47,54,54,49,50,57,65,42,49,79,72,43,58,78,58,49,70,70,45,55,86,76,60,131

Mean predicted aligned error: 7.14 Å